Protein AF-A0A7W1R9K8-F1 (afdb_monomer)

Mean predicted aligned error: 11.49 Å

Secondary structure (DSSP, 8-state):
-TTSTTGGGT--PPPPSS---TTT-PPP-----SPPPTHHHH-TT-------SS-TT-TT---

Solvent-accessible surface area (backbone atoms only — not comparable to full-atom values): 4685 Å² total; per-residue (Å²): 111,58,86,33,84,88,40,42,83,81,47,87,84,77,78,69,96,69,87,75,56,77,93,75,54,74,84,80,86,76,84,70,87,67,90,73,62,68,45,81,82,64,36,88,86,56,73,84,86,78,76,75,91,51,77,65,81,42,97,88,51,91,110

Radius of gyration: 18.62 Å; Cα contacts (8 Å, |Δi|>4): 19; chains: 1; bounding box: 41×26×37 Å

pLDDT: mean 81.0, std 11.15, range [54.41, 94.94]

Structure (mmCIF, N/CA/C/O backbone):
data_AF-A0A7W1R9K8-F1
#
_entry.id   AF-A0A7W1R9K8-F1
#
loop_
_atom_site.group_PDB
_atom_site.id
_atom_site.type_symbol
_atom_site.label_atom_id
_atom_site.label_alt_id
_atom_site.label_comp_id
_atom_site.label_asym_id
_atom_site.label_entity_id
_atom_site.label_seq_id
_atom_site.pdbx_PDB_ins_code
_atom_site.Cartn_x
_atom_site.Cartn_y
_atom_site.Cartn_z
_atom_site.occupancy
_atom_site.B_iso_or_equiv
_atom_site.auth_seq_id
_atom_site.auth_comp_id
_atom_site.auth_asym_id
_atom_site.auth_atom_id
_atom_site.pdbx_PDB_model_num
ATOM 1 N N . ILE A 1 1 ? -15.742 5.054 -8.131 1.00 76.00 1 ILE A N 1
ATOM 2 C CA . ILE A 1 1 ? -15.474 6.167 -9.075 1.00 76.00 1 ILE A CA 1
ATOM 3 C C . ILE A 1 1 ? -15.165 5.600 -10.455 1.00 76.00 1 ILE A C 1
ATOM 5 O O . ILE A 1 1 ? -15.892 5.920 -11.375 1.00 76.00 1 ILE A O 1
ATOM 9 N N . TYR A 1 2 ? -14.190 4.696 -10.580 1.00 85.56 2 TYR A N 1
ATOM 10 C CA . TYR A 1 2 ? -13.783 4.110 -11.868 1.00 85.56 2 TYR A CA 1
ATOM 11 C C . TYR A 1 2 ? -14.829 3.208 -12.542 1.00 85.56 2 TYR A C 1
ATOM 13 O O . TYR A 1 2 ? -14.946 3.218 -13.756 1.00 85.56 2 TYR A O 1
ATOM 21 N N . ASN A 1 3 ? -15.672 2.524 -11.764 1.00 87.69 3 ASN A N 1
ATOM 22 C CA . ASN A 1 3 ? -16.780 1.716 -12.298 1.00 87.69 3 ASN A CA 1
ATOM 23 C C . ASN A 1 3 ? -18.055 2.543 -12.585 1.00 87.69 3 ASN A C 1
ATOM 25 O O . ASN A 1 3 ? -19.160 2.011 -12.552 1.00 87.69 3 ASN A O 1
ATOM 29 N N . ARG A 1 4 ? -17.941 3.867 -12.748 1.00 90.12 4 ARG A N 1
ATOM 30 C CA . ARG A 1 4 ? -19.063 4.790 -13.003 1.00 90.12 4 ARG A CA 1
ATOM 31 C C . ARG A 1 4 ? -18.674 5.773 -14.104 1.00 90.12 4 ARG A C 1
ATOM 33 O O . ARG A 1 4 ? -17.490 5.940 -14.391 1.00 90.12 4 ARG A O 1
ATOM 40 N N . GLU A 1 5 ? -19.660 6.411 -14.731 1.00 91.06 5 GLU A N 1
ATOM 41 C CA . GLU A 1 5 ? -19.391 7.452 -15.726 1.00 91.06 5 GLU A CA 1
ATOM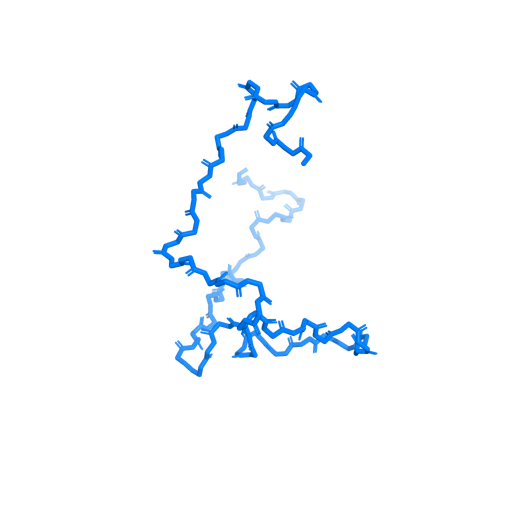 42 C C . GLU A 1 5 ? -18.522 8.576 -15.128 1.00 91.06 5 GLU A C 1
ATOM 44 O O . GLU A 1 5 ? -18.675 8.910 -13.947 1.00 91.06 5 GLU A O 1
ATOM 49 N N . PRO A 1 6 ? -17.591 9.148 -15.914 1.00 92.12 6 PRO A N 1
ATOM 50 C CA . PRO A 1 6 ? -17.357 8.900 -17.345 1.00 92.12 6 PRO A CA 1
ATOM 51 C C . PRO A 1 6 ? -16.451 7.690 -17.650 1.00 92.12 6 PRO A C 1
ATOM 53 O O . PRO A 1 6 ? -16.440 7.212 -18.776 1.00 92.12 6 PRO A O 1
ATOM 56 N N . TYR A 1 7 ? -15.739 7.159 -16.655 1.00 92.06 7 TYR A N 1
ATOM 57 C CA . TYR A 1 7 ? -14.639 6.203 -16.857 1.00 92.06 7 TYR A CA 1
ATOM 58 C C . TYR A 1 7 ? -15.063 4.737 -16.968 1.00 92.06 7 TYR A C 1
ATOM 60 O O . TYR A 1 7 ? -14.231 3.875 -17.242 1.00 92.06 7 TYR A O 1
ATOM 68 N N . ALA A 1 8 ? -16.352 4.443 -16.780 1.00 90.56 8 ALA A N 1
ATOM 69 C CA . ALA A 1 8 ? -16.876 3.078 -16.804 1.00 90.56 8 ALA A CA 1
ATOM 70 C C . ALA A 1 8 ? -16.583 2.314 -18.110 1.00 90.56 8 ALA A C 1
ATOM 72 O O . ALA A 1 8 ? -16.616 1.088 -18.105 1.00 90.56 8 ALA A O 1
ATOM 73 N N . ARG A 1 9 ? -16.331 3.018 -19.224 1.00 92.69 9 ARG A N 1
ATOM 74 C CA . ARG A 1 9 ? -15.993 2.411 -20.525 1.00 92.69 9 ARG A CA 1
ATOM 75 C C . ARG A 1 9 ? -14.496 2.295 -20.793 1.00 92.69 9 ARG A C 1
ATOM 77 O O . ARG A 1 9 ? -14.110 1.509 -21.651 1.00 92.69 9 ARG A O 1
ATOM 84 N N . ASP A 1 10 ? -13.684 3.054 -20.067 1.00 94.94 10 ASP A N 1
ATOM 85 C CA . ASP A 1 10 ? -12.243 3.162 -20.309 1.00 94.94 10 ASP A CA 1
ATOM 86 C C . ASP A 1 10 ? -11.430 2.264 -19.369 1.00 94.94 10 ASP A C 1
ATOM 88 O O . ASP A 1 10 ? -10.253 2.005 -19.612 1.00 94.94 10 ASP A O 1
ATOM 92 N N . ILE A 1 11 ? -12.045 1.791 -18.279 1.00 93.50 11 ILE A N 1
ATOM 93 C CA . ILE A 1 11 ? -11.382 1.009 -17.237 1.00 93.50 11 ILE A CA 1
ATOM 94 C C . ILE A 1 11 ? -12.064 -0.348 -17.090 1.00 93.50 11 ILE A C 1
ATOM 96 O O . ILE A 1 11 ? -13.267 -0.440 -16.854 1.00 93.50 11 ILE A O 1
ATOM 100 N N . ILE A 1 12 ? -11.261 -1.409 -17.151 1.00 91.94 12 ILE A N 1
ATOM 101 C CA . ILE A 1 12 ? -11.691 -2.760 -16.793 1.00 91.94 12 ILE A CA 1
ATOM 102 C C . ILE A 1 12 ? -11.450 -2.936 -15.292 1.00 91.94 12 ILE A C 1
ATOM 104 O O . ILE A 1 12 ? -10.308 -3.035 -14.842 1.00 91.94 12 ILE A O 1
ATOM 108 N N . GLY A 1 13 ? -12.526 -2.948 -14.507 1.00 89.94 13 GLY A N 1
ATOM 109 C CA . GLY A 1 13 ? -12.457 -3.284 -13.088 1.00 89.94 13 GLY A CA 1
ATOM 110 C C . GLY A 1 13 ? -12.154 -4.770 -12.910 1.00 89.94 13 GLY A C 1
ATOM 111 O O . GLY A 1 13 ? -12.911 -5.611 -13.386 1.00 89.94 13 GLY A O 1
ATOM 112 N N . VAL A 1 14 ? -11.058 -5.091 -12.227 1.00 90.44 14 VAL A N 1
ATOM 113 C CA . VAL A 1 14 ? -10.720 -6.467 -11.845 1.00 90.44 14 VAL A CA 1
ATOM 114 C C . VAL A 1 14 ? -11.209 -6.694 -10.422 1.00 90.44 14 VAL A C 1
ATOM 116 O O . VAL A 1 14 ? -10.897 -5.904 -9.527 1.00 90.44 14 VAL A O 1
ATOM 119 N N . GLU A 1 15 ? -12.003 -7.744 -10.219 1.00 89.19 15 GLU A N 1
ATOM 120 C CA . GLU A 1 15 ? -12.472 -8.109 -8.884 1.00 89.19 15 GLU A CA 1
ATOM 121 C C . GLU A 1 15 ? -11.310 -8.621 -8.016 1.00 89.19 15 GLU A C 1
ATOM 123 O O . GLU A 1 15 ? -10.354 -9.204 -8.538 1.00 89.19 15 GLU A O 1
ATOM 128 N N . PRO A 1 16 ? -11.358 -8.404 -6.690 1.00 87.94 16 PRO A N 1
ATOM 129 C CA . PRO A 1 16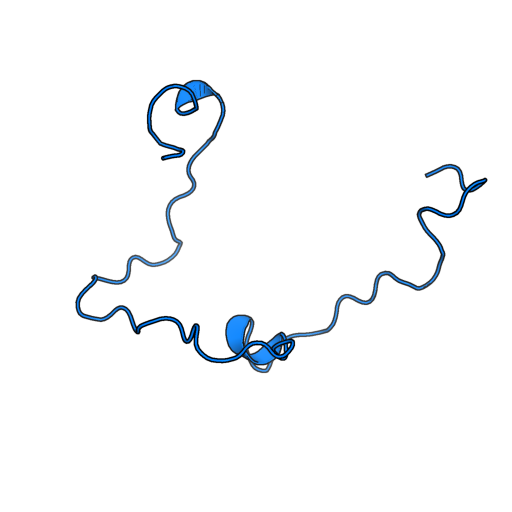 ? -10.380 -8.981 -5.778 1.00 87.94 16 PRO A CA 1
ATOM 130 C C . PRO A 1 16 ? -10.332 -10.507 -5.901 1.00 87.94 16 PRO A C 1
ATOM 132 O O . PRO A 1 16 ? -11.363 -11.150 -6.080 1.00 87.94 16 PRO A O 1
ATOM 135 N N . LEU A 1 17 ? -9.140 -11.088 -5.737 1.00 91.25 17 LEU A N 1
ATOM 136 C CA . LEU A 1 17 ? -8.974 -12.546 -5.702 1.00 91.25 17 LEU A CA 1
ATOM 137 C C . LEU A 1 17 ? -9.774 -13.184 -4.555 1.00 91.25 17 LEU A C 1
ATOM 139 O O . LEU A 1 17 ? -10.310 -14.278 -4.702 1.00 91.25 17 LEU A O 1
ATOM 143 N N . GLU A 1 18 ? -9.853 -12.481 -3.427 1.00 91.06 18 GLU A N 1
ATOM 144 C CA . GLU A 1 18 ? -10.599 -12.879 -2.241 1.00 91.06 18 GLU A CA 1
ATOM 145 C C . GLU A 1 18 ? -11.464 -11.705 -1.772 1.00 91.06 18 GLU A C 1
ATOM 147 O O . GLU A 1 18 ? -10.982 -10.582 -1.597 1.00 91.06 18 GLU A O 1
ATOM 152 N N . SER A 1 19 ? -12.761 -11.954 -1.595 1.00 90.19 19 SER A N 1
ATOM 153 C CA . SER A 1 19 ? -13.708 -10.958 -1.102 1.00 90.19 19 SER A CA 1
ATOM 154 C C . SER A 1 19 ? -13.739 -10.971 0.424 1.00 90.19 19 SER A C 1
ATOM 156 O O . SER A 1 19 ? -14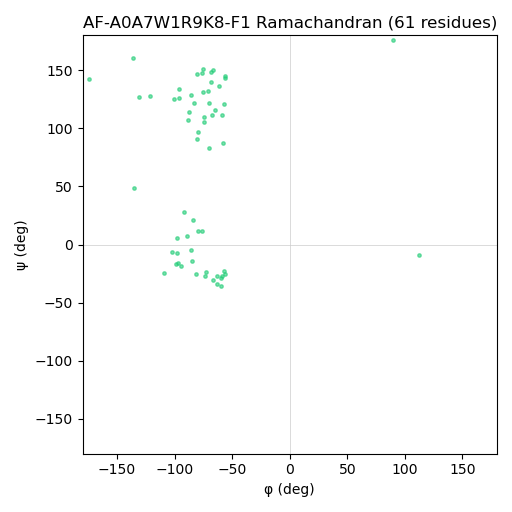.212 -11.938 1.018 1.00 90.19 19 SER A O 1
ATOM 158 N N . ILE A 1 20 ? -13.292 -9.885 1.052 1.00 89.81 20 ILE A N 1
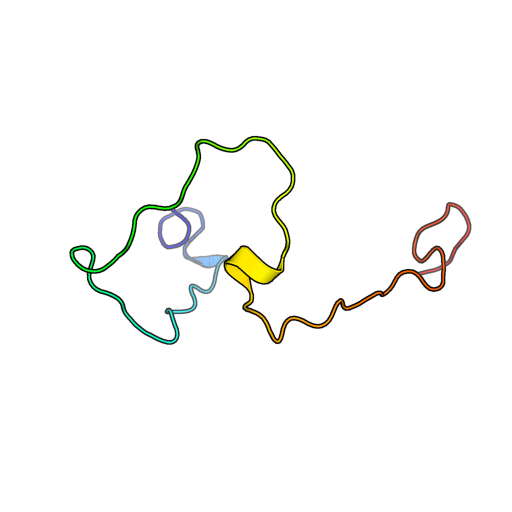ATOM 159 C CA . ILE A 1 20 ? -13.320 -9.724 2.511 1.00 89.81 20 ILE A CA 1
ATOM 160 C C . ILE A 1 20 ? -14.525 -8.845 2.884 1.00 89.81 20 ILE A C 1
ATOM 162 O O . ILE A 1 20 ? -14.651 -7.739 2.341 1.00 89.81 20 ILE A O 1
ATOM 166 N N . PRO A 1 21 ? -15.429 -9.293 3.775 1.00 93.31 21 PRO A N 1
ATOM 167 C CA . PRO A 1 21 ? -16.557 -8.479 4.211 1.00 93.31 21 PRO A CA 1
ATOM 168 C C . PRO A 1 21 ? -16.076 -7.270 5.024 1.00 93.31 21 PRO A C 1
ATOM 170 O O . PRO A 1 21 ? -15.061 -7.317 5.714 1.00 93.31 21 PRO A O 1
ATOM 173 N N . LEU A 1 22 ? -16.831 -6.169 4.971 1.00 88.06 22 LEU A N 1
ATOM 174 C CA . LEU A 1 22 ? -16.438 -4.905 5.612 1.00 88.06 22 LEU A CA 1
ATOM 175 C C . LEU A 1 22 ? -16.242 -5.014 7.129 1.00 88.06 22 LEU A C 1
ATOM 177 O O . LEU A 1 22 ? -15.448 -4.265 7.685 1.00 88.06 22 LEU A O 1
ATOM 181 N N . GLU A 1 23 ? -16.948 -5.931 7.786 1.00 92.56 23 GLU A N 1
ATOM 182 C CA . GLU A 1 23 ? -16.831 -6.149 9.232 1.00 92.56 23 GLU A CA 1
ATOM 183 C C . GLU A 1 23 ? -15.516 -6.839 9.623 1.00 92.56 23 GLU A C 1
ATOM 185 O O . GLU A 1 23 ? -15.033 -6.665 10.739 1.00 92.56 23 GLU A O 1
ATOM 190 N N . GLU A 1 24 ? -14.908 -7.575 8.690 1.00 92.25 24 GLU A N 1
ATOM 191 C CA . GLU A 1 24 ? -13.615 -8.245 8.865 1.00 92.25 24 GLU A CA 1
ATOM 192 C C . GLU A 1 24 ? -12.454 -7.417 8.292 1.00 92.25 24 GLU A C 1
ATOM 194 O O . GLU A 1 24 ? -11.288 -7.652 8.614 1.00 92.25 24 GLU A O 1
ATOM 199 N N . ALA A 1 25 ? -12.756 -6.421 7.454 1.00 89.25 25 ALA A N 1
ATOM 200 C CA . ALA A 1 25 ? -11.761 -5.556 6.844 1.00 89.25 25 ALA A CA 1
ATOM 201 C C . ALA A 1 25 ? -11.088 -4.659 7.895 1.00 89.25 25 ALA A C 1
ATOM 203 O O . ALA A 1 25 ? -11.677 -3.722 8.439 1.00 89.25 25 ALA A O 1
ATOM 204 N N . THR A 1 26 ? -9.805 -4.907 8.155 1.00 88.00 26 THR A N 1
ATOM 205 C CA . THR A 1 26 ? -9.014 -4.085 9.075 1.00 88.00 26 THR A CA 1
ATOM 206 C C . THR A 1 26 ? -8.772 -2.687 8.510 1.00 88.00 26 THR A C 1
ATOM 208 O O . THR A 1 26 ? -8.444 -2.532 7.331 1.00 88.00 26 THR A O 1
ATOM 211 N N . ALA A 1 27 ? -8.857 -1.663 9.363 1.00 87.31 27 ALA A N 1
ATOM 212 C CA . ALA A 1 27 ? -8.543 -0.293 8.974 1.00 87.31 27 ALA A CA 1
ATOM 213 C C . ALA A 1 27 ? -7.082 -0.159 8.517 1.00 87.31 27 ALA A C 1
ATOM 215 O O . ALA A 1 27 ? -6.157 -0.657 9.160 1.00 87.31 27 ALA A O 1
ATOM 216 N N . PHE A 1 28 ? -6.875 0.568 7.422 1.00 82.38 28 PHE A N 1
ATOM 217 C CA . PHE A 1 28 ? -5.533 0.907 6.972 1.00 82.38 28 PHE A CA 1
ATOM 218 C C . PHE A 1 28 ? -4.933 2.007 7.858 1.00 82.38 28 PHE A C 1
ATOM 22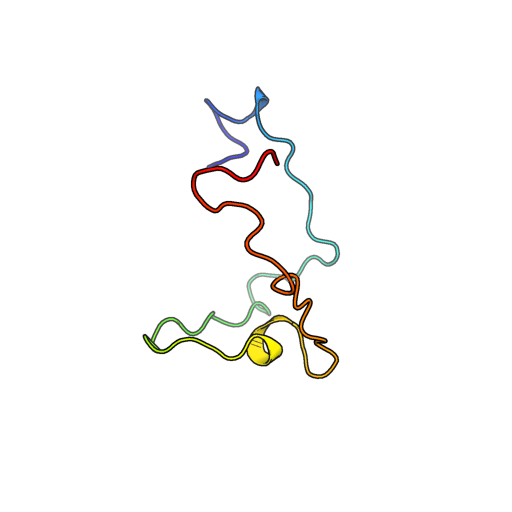0 O O . PHE A 1 28 ? -5.564 3.036 8.105 1.00 82.38 28 PHE A O 1
ATOM 227 N N . ASP A 1 29 ? -3.700 1.807 8.324 1.00 83.12 29 ASP A N 1
ATOM 228 C CA . ASP A 1 29 ? -2.993 2.785 9.151 1.00 83.12 29 ASP A CA 1
ATOM 229 C C . ASP A 1 29 ? -2.500 3.970 8.299 1.00 83.12 29 ASP A C 1
ATOM 231 O O . ASP A 1 29 ? -1.533 3.863 7.532 1.00 83.12 29 ASP A O 1
ATOM 235 N N . CYS A 1 30 ? -3.188 5.105 8.431 1.00 80.81 30 CYS A N 1
ATOM 236 C CA . CYS A 1 30 ? -2.860 6.378 7.784 1.00 80.81 30 CYS A CA 1
ATOM 237 C C . CYS A 1 30 ? -2.080 7.346 8.692 1.00 80.81 30 CYS A C 1
ATOM 239 O O . CYS A 1 30 ? -1.871 8.491 8.301 1.00 80.81 30 CYS A O 1
ATOM 241 N N . GLN A 1 31 ? -1.677 6.944 9.903 1.00 86.00 31 GLN A N 1
ATOM 242 C CA . GLN A 1 31 ? -1.067 7.867 10.870 1.00 86.00 31 GLN A CA 1
ATOM 243 C C . GLN A 1 31 ? 0.426 8.104 10.617 1.00 86.00 31 GLN A C 1
ATOM 245 O O . GLN A 1 31 ? 0.968 9.143 10.994 1.00 86.00 31 GLN A O 1
ATOM 250 N N . ARG A 1 32 ? 1.108 7.149 9.976 1.00 81.50 32 ARG A 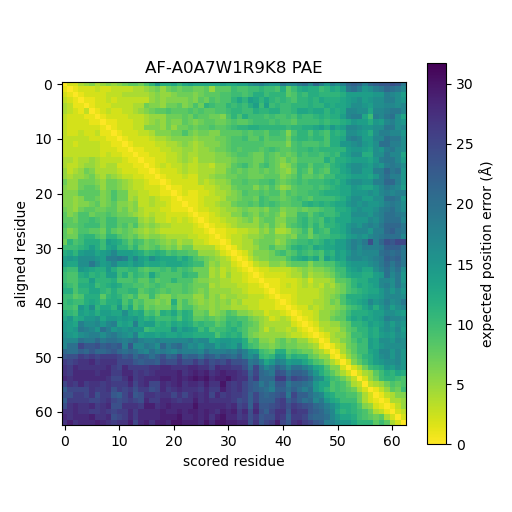N 1
ATOM 251 C CA . ARG A 1 32 ? 2.545 7.239 9.689 1.00 81.50 32 ARG A CA 1
ATOM 252 C C . ARG A 1 32 ? 2.799 7.995 8.384 1.00 81.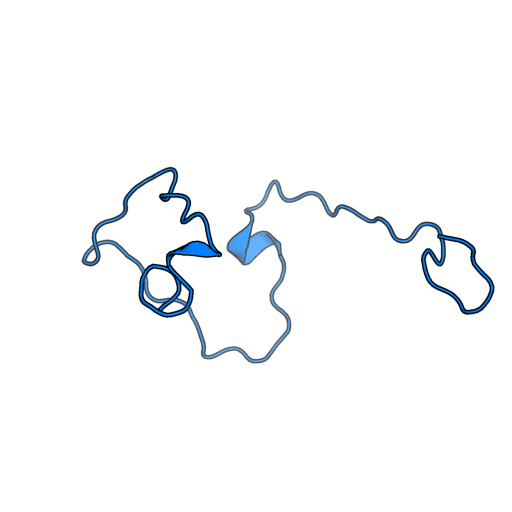50 32 ARG A C 1
ATOM 254 O O . ARG A 1 32 ? 2.266 7.633 7.339 1.00 81.50 32 ARG A O 1
ATOM 261 N N . THR A 1 33 ? 3.677 8.994 8.439 1.00 80.75 33 THR A N 1
ATOM 262 C CA . THR A 1 33 ? 4.156 9.759 7.270 1.00 80.75 33 THR A CA 1
ATOM 263 C C . THR A 1 33 ? 5.504 9.272 6.735 1.00 80.75 33 THR A C 1
ATOM 265 O O . THR A 1 33 ? 5.954 9.726 5.685 1.00 80.75 33 THR A O 1
ATOM 268 N N . THR A 1 34 ? 6.164 8.347 7.435 1.00 82.12 34 THR A N 1
ATOM 269 C CA . THR A 1 34 ? 7.439 7.760 7.010 1.00 82.12 34 THR A CA 1
ATOM 270 C C . THR A 1 34 ? 7.239 6.753 5.880 1.00 82.12 34 THR A C 1
ATOM 272 O O . THR A 1 34 ? 6.205 6.086 5.808 1.00 82.12 34 THR A O 1
ATOM 275 N N . LEU A 1 35 ? 8.255 6.591 5.025 1.00 82.31 35 LEU A N 1
ATOM 276 C CA . LEU A 1 35 ? 8.276 5.515 4.032 1.00 82.31 35 LEU A CA 1
ATOM 277 C C . LEU A 1 35 ? 8.141 4.160 4.738 1.00 82.31 35 LEU A C 1
ATOM 279 O O . LEU A 1 35 ? 8.949 3.822 5.602 1.00 82.31 35 LEU A O 1
ATOM 283 N N . ARG A 1 36 ? 7.098 3.408 4.375 1.00 80.50 36 ARG A N 1
ATOM 284 C CA . ARG A 1 36 ? 6.846 2.061 4.898 1.00 80.50 36 ARG A CA 1
ATOM 285 C C . ARG A 1 36 ? 7.785 1.062 4.256 1.00 80.50 36 ARG A C 1
ATOM 287 O O . ARG A 1 36 ? 8.118 1.179 3.074 1.00 80.50 36 ARG A O 1
ATOM 294 N N . HIS A 1 37 ? 8.162 0.045 5.017 1.00 85.12 37 HIS A N 1
ATOM 295 C CA . HIS A 1 37 ? 8.907 -1.058 4.445 1.00 85.12 37 HIS A CA 1
ATOM 296 C C . HIS A 1 37 ? 7.962 -1.872 3.537 1.00 85.12 37 HIS A C 1
ATOM 298 O O . HIS A 1 37 ? 6.879 -2.242 3.988 1.00 85.12 37 HIS A O 1
ATOM 304 N N . PRO A 1 38 ? 8.329 -2.226 2.287 1.00 83.69 38 PRO A N 1
ATOM 305 C CA . PRO A 1 38 ? 7.434 -2.963 1.379 1.00 83.69 38 PRO A CA 1
ATOM 306 C C . PRO A 1 38 ? 6.902 -4.292 1.943 1.00 83.69 38 PRO A C 1
ATOM 308 O O . PRO A 1 38 ? 5.820 -4.738 1.574 1.00 83.69 38 PRO A O 1
ATOM 311 N N . ARG A 1 39 ? 7.644 -4.898 2.877 1.00 86.00 39 ARG A N 1
ATOM 312 C CA . ARG A 1 39 ? 7.236 -6.106 3.623 1.00 86.00 39 ARG A CA 1
ATOM 313 C C . ARG A 1 39 ? 5.939 -5.937 4.412 1.00 86.00 39 ARG A C 1
ATOM 315 O O . ARG A 1 39 ? 5.254 -6.925 4.636 1.00 86.00 39 ARG A O 1
ATOM 322 N N . GLU A 1 40 ? 5.603 -4.718 4.826 1.00 82.31 40 GLU A N 1
ATOM 323 C CA . GLU A 1 40 ? 4.364 -4.450 5.563 1.00 82.31 40 GLU A CA 1
ATOM 324 C C . GLU A 1 40 ? 3.119 -4.772 4.725 1.00 82.31 40 GLU A C 1
ATOM 326 O O . GLU A 1 40 ? 2.125 -5.230 5.273 1.00 82.31 40 GLU A O 1
ATOM 331 N N . THR A 1 41 ? 3.167 -4.564 3.404 1.00 80.44 41 THR A N 1
ATOM 332 C CA . THR A 1 41 ? 2.022 -4.805 2.507 1.00 80.44 41 THR A CA 1
ATOM 333 C C . THR A 1 41 ? 2.198 -6.015 1.596 1.00 80.44 41 THR A C 1
ATOM 335 O O . THR A 1 41 ? 1.207 -6.581 1.151 1.00 80.44 41 THR A O 1
ATOM 338 N N . LYS A 1 42 ? 3.440 -6.421 1.308 1.00 82.38 42 LYS A N 1
ATOM 339 C CA . LYS A 1 42 ? 3.758 -7.540 0.404 1.00 82.38 42 LYS A CA 1
ATOM 340 C C . LYS A 1 42 ? 4.139 -8.837 1.128 1.00 82.38 42 LYS A C 1
ATOM 342 O O . LYS A 1 42 ? 4.316 -9.854 0.469 1.00 82.38 42 LYS A O 1
ATOM 347 N N . GLY A 1 43 ? 4.272 -8.807 2.455 1.00 84.50 43 GLY A N 1
ATOM 348 C CA . GLY A 1 43 ? 4.665 -9.960 3.267 1.00 84.50 43 GLY A CA 1
ATOM 349 C C . GLY A 1 43 ? 6.178 -10.107 3.462 1.00 84.50 43 GLY A C 1
ATOM 350 O O . GLY A 1 43 ? 6.987 -9.330 2.950 1.00 84.50 43 GLY A O 1
ATOM 351 N N . LEU A 1 44 ? 6.571 -11.104 4.263 1.00 82.12 44 LEU A N 1
ATOM 352 C CA . LEU A 1 44 ? 7.975 -11.359 4.611 1.00 82.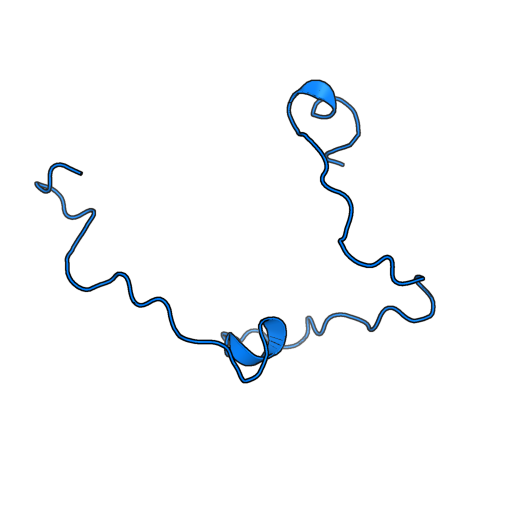12 44 LEU A CA 1
ATOM 353 C C . LEU A 1 44 ? 8.774 -11.961 3.451 1.00 82.12 44 LEU A C 1
ATOM 355 O O . LEU A 1 44 ? 9.973 -11.704 3.384 1.00 82.12 44 LEU A O 1
ATOM 359 N N . ASP A 1 45 ? 8.101 -12.672 2.546 1.00 81.69 45 ASP A N 1
ATOM 360 C CA . ASP A 1 45 ? 8.667 -13.281 1.333 1.00 81.69 45 ASP A CA 1
ATOM 361 C C . ASP A 1 45 ? 8.855 -12.270 0.189 1.00 81.69 45 ASP A C 1
ATOM 363 O O . A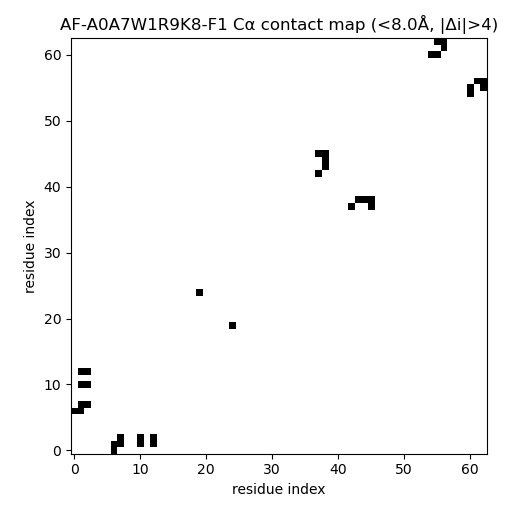SP A 1 45 ? 9.091 -12.636 -0.960 1.00 81.69 45 ASP A O 1
ATOM 367 N N . TYR A 1 46 ? 8.724 -10.975 0.488 1.00 81.31 46 TYR A N 1
ATOM 368 C CA . TYR A 1 46 ? 9.000 -9.921 -0.471 1.00 81.31 46 TYR A CA 1
ATOM 369 C C . TYR A 1 46 ? 10.485 -9.906 -0.851 1.00 81.31 46 TYR A C 1
ATOM 371 O O . TYR A 1 46 ? 11.341 -9.564 -0.030 1.00 81.31 46 TYR A O 1
ATOM 379 N N . ASP A 1 47 ? 10.757 -10.183 -2.123 1.00 81.31 47 ASP A N 1
ATOM 380 C CA . ASP A 1 47 ? 12.058 -9.968 -2.747 1.00 81.31 47 ASP A CA 1
ATOM 381 C C . ASP A 1 47 ? 12.076 -8.617 -3.483 1.00 81.31 47 ASP A C 1
ATOM 383 O O . ASP A 1 47 ? 11.130 -8.248 -4.192 1.00 81.31 47 ASP A O 1
ATOM 387 N N . VAL A 1 48 ? 13.139 -7.836 -3.281 1.00 79.12 48 VAL A N 1
ATOM 388 C CA . VAL A 1 48 ? 13.273 -6.517 -3.903 1.00 79.12 48 VAL A CA 1
ATOM 389 C C . VAL A 1 48 ? 13.609 -6.719 -5.373 1.00 79.12 48 VAL A C 1
ATOM 391 O O . VAL A 1 48 ? 14.738 -7.048 -5.722 1.00 79.12 48 VAL A O 1
ATOM 394 N N . SER A 1 49 ? 12.660 -6.416 -6.258 1.00 71.81 49 SER A N 1
ATOM 395 C CA . SER A 1 49 ? 12.941 -6.300 -7.691 1.00 71.81 49 SER A CA 1
ATOM 396 C C . SER A 1 49 ? 13.792 -5.051 -7.955 1.00 71.81 49 SER A C 1
ATOM 398 O O . SER A 1 49 ? 13.276 -3.976 -8.262 1.00 71.81 49 SER A O 1
ATOM 400 N N . ASN A 1 50 ? 15.109 -5.169 -7.779 1.00 68.50 50 ASN A N 1
ATOM 401 C CA . ASN A 1 50 ? 16.056 -4.101 -8.067 1.00 68.50 50 ASN A CA 1
ATOM 402 C C . ASN A 1 50 ? 16.331 -4.060 -9.580 1.00 68.50 50 ASN A C 1
ATOM 404 O O . ASN A 1 50 ? 17.128 -4.830 -10.108 1.00 68.50 50 ASN A O 1
ATOM 408 N N . LEU A 1 51 ? 15.628 -3.171 -10.281 1.00 62.38 51 LEU A N 1
ATOM 409 C CA . LEU A 1 51 ? 15.809 -2.919 -11.715 1.00 62.38 51 LEU A CA 1
ATOM 410 C C . LEU A 1 51 ? 16.867 -1.829 -11.992 1.00 62.38 51 LEU A C 1
ATOM 412 O O . LEU A 1 51 ? 17.018 -1.408 -13.134 1.00 62.38 51 LEU A O 1
ATOM 416 N N . SER A 1 52 ? 17.602 -1.348 -10.977 1.00 60.56 52 SER A N 1
ATOM 417 C CA . SER A 1 52 ? 18.479 -0.172 -11.091 1.00 60.56 52 SER A CA 1
ATOM 418 C C . SER A 1 52 ? 19.929 -0.488 -11.478 1.00 60.56 52 SER A C 1
ATOM 420 O O . SER A 1 52 ? 20.825 0.281 -11.142 1.00 60.56 52 SER A O 1
ATOM 422 N N . ASN A 1 53 ? 20.192 -1.576 -12.208 1.00 56.19 53 ASN A N 1
ATOM 423 C CA . ASN A 1 53 ? 21.540 -1.865 -12.730 1.00 56.19 53 ASN A CA 1
ATOM 424 C C . ASN A 1 53 ? 21.934 -1.014 -13.954 1.00 56.19 53 ASN A C 1
ATOM 426 O O . ASN A 1 53 ? 22.944 -1.278 -14.600 1.00 56.19 53 ASN A O 1
ATOM 430 N N . GLY A 1 54 ? 21.174 0.027 -14.268 1.00 56.97 54 GLY A N 1
ATOM 431 C CA . GLY A 1 54 ? 21.528 0.997 -15.288 1.00 56.97 54 GLY A CA 1
ATOM 432 C C . GLY A 1 54 ? 20.512 2.118 -15.301 1.00 56.97 54 GLY A C 1
ATOM 433 O O . GLY A 1 54 ? 19.321 1.889 -15.088 1.00 56.97 54 GLY A O 1
ATOM 434 N N . ALA A 1 55 ? 20.989 3.333 -15.527 1.00 60.66 55 ALA A N 1
ATOM 435 C CA . ALA A 1 55 ? 20.160 4.485 -15.813 1.00 60.66 55 ALA A CA 1
ATOM 436 C C . ALA A 1 55 ? 19.299 4.224 -17.063 1.00 60.66 55 ALA A C 1
ATOM 438 O O . ALA A 1 55 ? 19.692 4.530 -18.182 1.00 60.66 55 ALA A O 1
ATOM 439 N N . CYS A 1 56 ? 18.126 3.620 -16.871 1.00 63.06 56 CYS A N 1
ATOM 440 C CA . CYS A 1 56 ? 17.183 3.311 -17.946 1.00 63.06 56 CYS A CA 1
ATOM 441 C C . CYS A 1 56 ? 16.672 4.599 -18.624 1.00 63.06 56 CYS A C 1
ATOM 443 O O . CYS A 1 56 ? 16.353 4.602 -19.801 1.00 63.06 56 CYS A O 1
ATOM 445 N N . CYS A 1 57 ? 16.651 5.731 -17.910 1.00 62.78 57 CYS A N 1
ATOM 446 C CA . CYS A 1 57 ? 16.102 6.989 -18.422 1.00 62.78 57 CYS A CA 1
ATOM 447 C C . CYS A 1 57 ? 17.004 8.195 -18.114 1.00 62.78 57 CYS A C 1
ATOM 449 O O . CYS A 1 57 ? 16.535 9.206 -17.591 1.00 62.78 57 CYS A O 1
ATOM 451 N N . GLU A 1 58 ? 18.305 8.100 -18.394 1.00 69.81 58 GLU A N 1
ATOM 452 C CA . GLU A 1 58 ? 19.168 9.287 -18.412 1.00 69.81 58 GLU A CA 1
ATOM 453 C C . GLU A 1 58 ? 19.030 10.050 -19.740 1.00 69.81 58 GLU A C 1
ATOM 455 O O . GLU A 1 58 ? 18.816 9.432 -20.787 1.00 69.81 58 GLU A O 1
ATOM 460 N N . PRO A 1 59 ? 19.141 11.393 -19.739 1.00 66.81 59 PRO A N 1
ATOM 461 C CA . PRO A 1 59 ? 19.125 12.170 -20.972 1.00 66.81 59 PRO A CA 1
ATOM 462 C C . PRO A 1 59 ? 20.271 11.716 -21.889 1.00 66.81 59 PRO A C 1
ATOM 464 O O . PRO A 1 59 ? 21.442 11.923 -21.585 1.00 66.81 59 PRO A O 1
ATOM 467 N N . GLY A 1 60 ? 19.917 11.080 -23.011 1.00 68.19 60 GLY A N 1
ATOM 468 C CA . GLY A 1 60 ? 20.857 10.463 -23.956 1.00 68.19 60 GLY A CA 1
ATOM 469 C C . GLY A 1 60 ? 20.793 8.930 -24.025 1.00 68.19 60 GLY A C 1
ATOM 470 O O . GLY A 1 60 ? 21.385 8.353 -24.934 1.00 68.19 60 GLY A O 1
ATOM 471 N N . GLY A 1 61 ? 20.058 8.268 -23.127 1.00 61.78 61 GLY A N 1
ATOM 472 C CA . GLY A 1 61 ? 19.742 6.843 -23.226 1.00 61.78 61 GLY A CA 1
ATOM 473 C C . GLY A 1 61 ? 18.539 6.612 -24.139 1.00 61.78 61 GLY A C 1
ATOM 474 O O . GLY A 1 61 ? 17.465 7.157 -23.897 1.00 61.78 61 GLY A O 1
ATOM 475 N N . SER A 1 62 ? 18.705 5.827 -25.205 1.00 60.81 62 SER A N 1
ATOM 476 C CA . SER A 1 62 ? 17.579 5.343 -26.007 1.00 60.81 62 SER A CA 1
ATOM 477 C C . SER A 1 62 ? 16.949 4.135 -25.310 1.00 60.81 62 SER A C 1
ATOM 479 O O . SER A 1 62 ? 17.389 3.001 -25.524 1.00 60.81 62 SER A O 1
ATOM 481 N N . CYS A 1 63 ? 15.955 4.390 -24.466 1.00 54.41 63 CYS A N 1
ATOM 482 C CA . CYS A 1 63 ? 14.992 3.385 -24.026 1.00 54.41 63 CYS A CA 1
ATOM 483 C C . CYS A 1 63 ? 13.657 3.580 -24.741 1.00 54.41 63 CYS A C 1
ATOM 485 O O . CYS A 1 63 ? 13.279 4.749 -24.986 1.00 54.41 63 CYS A O 1
#

Foldseek 3Di:
DCCDPPNVVVDDDDDDPDDDDPVRDDDDDPPDPDDDDVCVPPNPPDDDPPPPPDPCDDVPHDD

Sequence (63 aa):
IYNREPYARDIIGVEPLESIPLEEATAFDCQRTTLRHPRETKGLDYDVSNLSNGACCEPGGSC